Protein AF-A0A074TKX1-F1 (afdb_monomer_lite)

Sequence (65 aa):
MKVLSAEITVLRESIRGATIKHRDEWERIEDHAERASVQRQTVRPWTRLGKIGPKRIGNVTYVRG

Secondary structure (DSSP, 8-state):
-HHHHHHHHHHHHHHHH-----TTS-EEHHHHHHHTTS-HHHHHHHHHTTSSEEEEETTEEEEE-

Organism: NCBI:txid1185766

Foldseek 3Di:
DVVVVVVVVVVVVVVVPDPPDDLFDFAFLCVVCVVVVHDSVVVVVCCVVVVWPWDDDPPTITIHD

Structure (mmCIF, N/CA/C/O backbone):
data_AF-A0A074TKX1-F1
#
_entry.id   AF-A0A074TKX1-F1
#
loop_
_atom_site.group_PDB
_atom_site.id
_atom_site.type_symbol
_atom_site.label_atom_id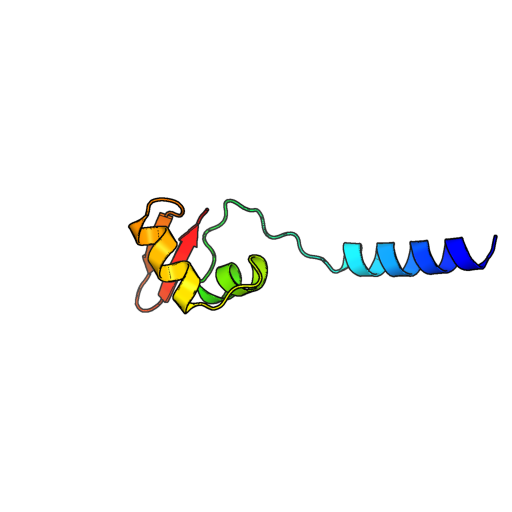
_atom_site.label_alt_id
_atom_site.label_comp_id
_atom_site.label_asym_id
_atom_site.label_entity_id
_atom_site.label_seq_id
_atom_site.pdbx_PDB_ins_code
_atom_site.Cartn_x
_atom_site.Cartn_y
_atom_site.Cartn_z
_atom_site.occupancy
_atom_site.B_iso_or_equiv
_atom_site.auth_seq_id
_atom_site.auth_comp_id
_atom_site.auth_asym_id
_atom_site.auth_atom_id
_atom_site.pdbx_PDB_model_num
ATOM 1 N N . MET A 1 1 ? 29.110 4.933 -27.561 1.00 60.28 1 MET A N 1
ATOM 2 C CA . MET A 1 1 ? 27.676 5.071 -27.913 1.00 60.28 1 MET A CA 1
ATOM 3 C C . MET A 1 1 ? 26.854 3.783 -27.791 1.00 60.28 1 MET A C 1
ATOM 5 O O . MET A 1 1 ? 25.711 3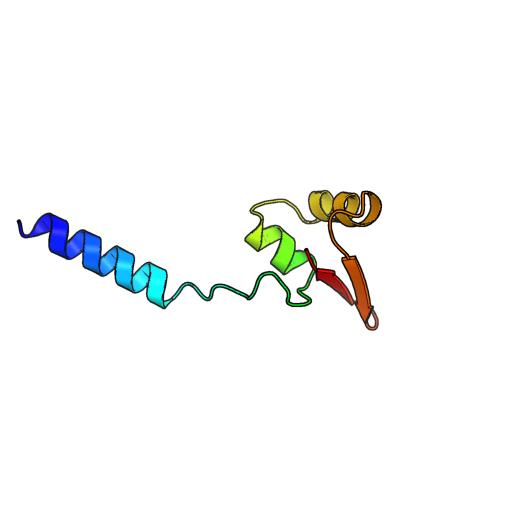.897 -27.390 1.00 60.28 1 MET A O 1
ATOM 9 N N . LYS A 1 2 ? 27.380 2.573 -28.067 1.00 61.78 2 LYS A N 1
ATOM 10 C CA . LYS A 1 2 ? 26.583 1.321 -28.015 1.00 61.78 2 LYS A CA 1
ATOM 11 C C . LYS A 1 2 ? 26.095 0.893 -26.615 1.00 61.78 2 LYS A C 1
ATOM 13 O O . LYS A 1 2 ? 25.046 0.274 -26.515 1.00 61.78 2 LYS A O 1
ATOM 18 N N . VAL A 1 3 ? 26.829 1.234 -25.552 1.00 72.19 3 VAL A N 1
ATOM 19 C CA . VAL A 1 3 ? 26.509 0.822 -24.167 1.00 72.19 3 VAL A CA 1
ATOM 20 C C . VAL A 1 3 ? 25.255 1.527 -23.637 1.00 72.19 3 VAL A C 1
ATOM 22 O O . VAL A 1 3 ? 24.347 0.874 -23.136 1.00 72.19 3 VAL A O 1
ATOM 25 N N . LEU A 1 4 ? 25.141 2.838 -23.868 1.00 75.75 4 LEU A N 1
ATOM 26 C CA . LEU A 1 4 ? 23.997 3.637 -23.419 1.00 75.75 4 LEU A CA 1
ATOM 27 C C . LEU A 1 4 ? 22.675 3.169 -24.057 1.00 75.75 4 LEU A C 1
ATOM 29 O O . LEU A 1 4 ? 21.628 3.157 -23.419 1.00 75.75 4 LEU A O 1
ATOM 33 N N . SER A 1 5 ? 22.717 2.735 -25.320 1.00 73.31 5 SER A N 1
ATOM 34 C CA . SER A 1 5 ? 21.545 2.200 -26.025 1.00 73.31 5 SER A CA 1
ATOM 35 C C . SER A 1 5 ? 21.056 0.868 -25.442 1.00 73.31 5 SER A C 1
ATOM 37 O O . SER A 1 5 ? 19.850 0.612 -25.428 1.00 73.31 5 SER A O 1
ATOM 39 N N . ALA A 1 6 ? 21.973 0.035 -24.939 1.00 79.44 6 ALA A N 1
ATOM 40 C CA . ALA A 1 6 ? 21.630 -1.219 -24.275 1.00 79.44 6 ALA A CA 1
ATOM 41 C C . ALA A 1 6 ? 20.986 -0.955 -22.904 1.00 79.44 6 ALA A C 1
ATOM 43 O O . ALA A 1 6 ? 19.924 -1.501 -22.616 1.00 79.44 6 ALA A O 1
ATOM 44 N N . GLU A 1 7 ? 21.551 -0.041 -22.110 1.00 80.50 7 GLU A N 1
ATOM 45 C CA . GLU A 1 7 ? 20.988 0.365 -20.812 1.00 80.50 7 GLU A CA 1
ATOM 46 C C . GLU A 1 7 ? 19.585 0.975 -20.949 1.00 80.50 7 GLU A C 1
ATOM 48 O O . GLU A 1 7 ? 18.674 0.623 -20.200 1.00 80.50 7 GLU A O 1
ATOM 53 N N . ILE A 1 8 ? 19.369 1.827 -21.959 1.00 83.25 8 ILE A N 1
ATOM 54 C CA . ILE A 1 8 ? 18.046 2.402 -22.251 1.00 83.25 8 ILE A CA 1
ATOM 55 C C . ILE A 1 8 ? 17.028 1.309 -22.606 1.00 83.25 8 ILE A C 1
ATOM 57 O O . ILE A 1 8 ? 15.858 1.412 -22.232 1.00 83.25 8 ILE A O 1
ATOM 61 N N . THR A 1 9 ? 17.447 0.264 -23.319 1.00 84.12 9 THR A N 1
ATOM 62 C CA . THR A 1 9 ? 16.563 -0.853 -23.687 1.00 84.12 9 THR A CA 1
ATOM 63 C C . THR A 1 9 ? 16.136 -1.649 -22.455 1.00 84.12 9 THR A C 1
ATOM 65 O O . THR A 1 9 ? 14.941 -1.859 -22.258 1.00 84.12 9 THR A O 1
ATOM 68 N N . VAL A 1 10 ? 17.080 -1.983 -21.572 1.00 82.56 10 VAL A N 1
ATOM 69 C CA . VAL A 1 10 ? 16.799 -2.691 -20.310 1.00 82.56 10 VAL A CA 1
ATOM 70 C C . VAL A 1 10 ? 15.860 -1.881 -19.408 1.00 82.56 10 VAL A C 1
ATOM 72 O O . VAL A 1 10 ? 14.904 -2.420 -18.844 1.00 82.56 10 VAL A O 1
ATOM 75 N N . LEU A 1 11 ? 16.077 -0.566 -19.310 1.00 80.56 11 LEU A N 1
ATOM 76 C CA . LEU A 1 11 ? 15.197 0.334 -18.560 1.00 80.56 11 LEU A CA 1
ATOM 77 C C . LEU A 1 11 ? 13.782 0.377 -19.152 1.00 80.56 11 LEU A C 1
ATOM 79 O O . LEU A 1 11 ? 12.803 0.323 -18.410 1.00 80.56 11 LEU A O 1
ATOM 83 N N . ARG A 1 12 ? 13.652 0.430 -20.483 1.00 79.69 12 ARG A N 1
ATOM 84 C CA . ARG A 1 12 ? 12.348 0.417 -21.165 1.00 79.69 12 ARG A CA 1
ATOM 85 C C . ARG A 1 12 ? 11.584 -0.880 -20.934 1.00 79.69 12 ARG A C 1
ATOM 87 O O . ARG A 1 12 ? 10.377 -0.827 -20.723 1.00 79.69 12 ARG A O 1
ATOM 94 N N . GLU A 1 13 ? 12.261 -2.021 -20.966 1.00 79.56 13 GLU A N 1
ATOM 95 C CA . GLU A 1 13 ? 11.639 -3.322 -20.696 1.00 79.56 13 GLU A CA 1
ATOM 96 C C . GLU A 1 13 ? 11.199 -3.443 -19.234 1.00 79.56 13 GLU A C 1
ATOM 98 O O . GLU A 1 13 ? 10.072 -3.864 -18.968 1.00 79.56 13 GLU A O 1
ATOM 103 N N . SER A 1 14 ? 12.025 -2.960 -18.301 1.00 70.56 14 SER A N 1
ATOM 104 C CA . SER A 1 14 ? 11.696 -2.923 -16.870 1.00 70.56 14 SER A CA 1
ATOM 105 C C . SER A 1 14 ? 10.479 -2.035 -16.582 1.00 70.56 14 SER A C 1
ATOM 107 O O . SER A 1 14 ? 9.604 -2.413 -15.808 1.00 70.56 14 SER A O 1
ATOM 109 N N . ILE A 1 15 ? 10.375 -0.879 -17.250 1.00 75.06 15 ILE A N 1
ATOM 110 C CA . ILE A 1 15 ? 9.215 0.019 -17.134 1.00 75.06 15 ILE A CA 1
ATOM 111 C C . ILE A 1 15 ? 7.979 -0.579 -17.816 1.00 75.06 15 ILE A C 1
ATOM 113 O O . ILE A 1 15 ? 6.880 -0.461 -17.287 1.00 75.06 15 ILE A O 1
ATOM 117 N N . ARG A 1 16 ? 8.129 -1.245 -18.968 1.00 71.38 16 ARG A N 1
ATOM 118 C CA . ARG A 1 16 ? 7.003 -1.863 -19.689 1.00 71.38 16 ARG A CA 1
ATOM 119 C C . ARG A 1 16 ? 6.322 -2.958 -18.860 1.00 71.38 16 ARG A C 1
ATOM 121 O O . ARG A 1 16 ? 5.109 -3.109 -18.959 1.00 71.38 16 ARG A O 1
ATOM 128 N N . GLY A 1 17 ? 7.086 -3.703 -18.058 1.00 61.31 17 GLY A N 1
ATOM 129 C CA . GLY A 1 17 ? 6.549 -4.687 -17.112 1.00 61.31 17 GLY A CA 1
ATOM 130 C C . GLY A 1 17 ? 6.041 -4.083 -15.797 1.00 61.31 17 GLY A C 1
ATOM 131 O O . GLY A 1 17 ? 5.274 -4.729 -15.082 1.00 61.31 17 GLY A O 1
ATOM 132 N N . ALA A 1 18 ? 6.434 -2.847 -15.473 1.00 61.94 18 ALA A N 1
ATOM 133 C CA . ALA A 1 18 ? 6.004 -2.165 -14.263 1.00 61.94 18 ALA A CA 1
ATOM 134 C C . ALA A 1 18 ? 4.537 -1.736 -14.397 1.00 61.94 18 ALA A C 1
ATOM 136 O O . ALA A 1 18 ? 4.204 -0.678 -14.929 1.00 61.94 18 ALA A O 1
ATOM 137 N N . THR A 1 19 ? 3.636 -2.571 -13.886 1.00 58.62 19 THR A N 1
ATOM 138 C CA . THR A 1 19 ? 2.231 -2.195 -13.725 1.00 58.62 19 THR A CA 1
ATOM 139 C C . THR A 1 19 ? 2.150 -1.173 -12.596 1.00 58.62 19 THR A C 1
ATOM 141 O O . THR A 1 19 ? 2.178 -1.529 -11.418 1.00 58.62 19 THR A O 1
ATOM 144 N N . ILE A 1 20 ? 2.084 0.115 -12.940 1.00 59.47 20 ILE A N 1
ATOM 145 C CA . ILE A 1 20 ? 1.810 1.174 -11.966 1.00 59.47 20 ILE A CA 1
ATOM 146 C C . ILE A 1 20 ? 0.337 1.031 -11.576 1.00 59.47 20 ILE A C 1
ATOM 148 O O . ILE A 1 20 ? -0.547 1.522 -12.276 1.00 59.47 20 ILE A O 1
ATOM 152 N N . LYS A 1 21 ? 0.061 0.315 -10.479 1.00 57.94 21 LYS A N 1
ATOM 153 C CA . LYS A 1 21 ? -1.284 0.283 -9.890 1.00 57.94 21 LYS A CA 1
ATOM 154 C C . LYS A 1 21 ? -1.708 1.723 -9.591 1.00 57.94 21 LYS A C 1
ATOM 156 O O . LYS A 1 21 ? -0.928 2.491 -9.018 1.00 57.94 21 LYS A O 1
ATOM 161 N N . HIS A 1 22 ? -2.920 2.101 -9.999 1.00 60.50 22 HIS A N 1
ATOM 162 C CA . HIS A 1 22 ? -3.450 3.429 -9.708 1.00 60.50 22 HIS A CA 1
ATOM 163 C C . HIS A 1 22 ? -3.433 3.648 -8.193 1.00 60.50 22 HIS A C 1
ATOM 165 O O . HIS A 1 22 ? -3.964 2.839 -7.436 1.00 60.50 22 HIS A O 1
ATOM 171 N N . ARG A 1 23 ? -2.829 4.759 -7.751 1.00 62.06 23 ARG A N 1
ATOM 172 C CA . ARG A 1 23 ? -2.672 5.097 -6.325 1.00 62.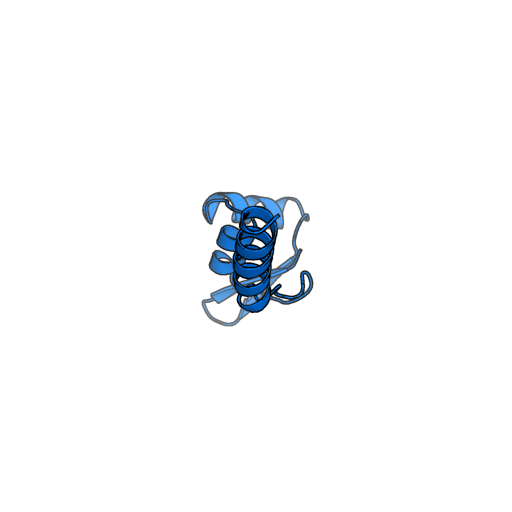06 23 ARG A CA 1
ATOM 173 C C . ARG A 1 23 ? -4.004 5.078 -5.553 1.00 62.06 23 ARG A C 1
ATOM 175 O O . ARG A 1 23 ? -4.015 4.811 -4.361 1.00 62.06 23 ARG A O 1
ATOM 182 N N . ASP A 1 24 ? -5.111 5.319 -6.250 1.00 65.38 24 ASP A N 1
ATOM 183 C CA . ASP A 1 24 ? -6.454 5.472 -5.693 1.00 65.38 24 ASP A CA 1
ATOM 184 C C . ASP A 1 24 ? -7.311 4.200 -5.639 1.00 65.38 24 ASP A C 1
ATOM 186 O O . ASP A 1 24 ? -8.470 4.257 -5.215 1.00 65.38 24 ASP A O 1
ATOM 190 N N . GLU A 1 25 ? -6.794 3.051 -6.062 1.00 80.56 25 GLU A N 1
ATOM 191 C CA . GLU A 1 25 ? -7.561 1.811 -5.997 1.00 80.56 25 GLU A CA 1
ATOM 192 C C . GLU A 1 25 ? -7.548 1.205 -4.589 1.00 80.56 25 GLU A C 1
ATOM 194 O O . GLU A 1 25 ? -6.603 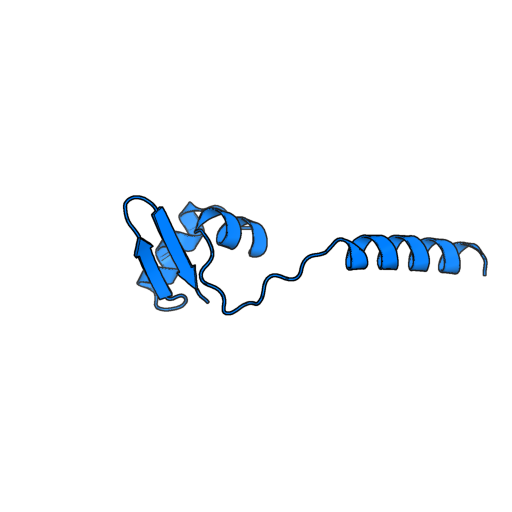1.348 -3.814 1.00 80.56 25 GLU A O 1
ATOM 199 N N . TRP A 1 26 ? -8.638 0.518 -4.243 1.00 88.00 26 TRP A N 1
ATOM 200 C CA . TRP A 1 26 ? -8.673 -0.300 -3.037 1.00 88.00 26 TRP A CA 1
ATOM 201 C C . TRP A 1 26 ? -7.789 -1.524 -3.253 1.00 88.00 26 TRP A C 1
ATOM 203 O O . TRP A 1 26 ? -8.162 -2.439 -3.984 1.00 88.00 26 TRP A O 1
ATOM 213 N N . GLU A 1 27 ? -6.649 -1.565 -2.579 1.00 90.00 27 GLU A N 1
ATOM 214 C CA . GLU A 1 27 ? -5.706 -2.677 -2.658 1.00 90.00 27 GLU A CA 1
ATOM 215 C C . GLU A 1 27 ? -5.689 -3.475 -1.353 1.00 90.00 27 GLU A C 1
ATOM 217 O O . GLU A 1 27 ? -6.125 -3.007 -0.294 1.00 90.00 27 GLU A O 1
ATOM 222 N N . ARG A 1 28 ? -5.232 -4.729 -1.416 1.00 90.69 28 ARG A N 1
ATOM 223 C CA . ARG A 1 28 ? -5.039 -5.527 -0.202 1.00 90.69 28 ARG A CA 1
ATOM 224 C C . ARG A 1 28 ? -3.946 -4.892 0.653 1.00 90.69 28 ARG A C 1
ATOM 226 O O . ARG A 1 28 ? -3.018 -4.274 0.140 1.00 90.69 28 ARG A O 1
ATOM 233 N N . ILE A 1 29 ? -4.040 -5.058 1.970 1.00 89.38 29 ILE A N 1
ATOM 234 C CA . ILE A 1 29 ? -3.030 -4.508 2.885 1.00 89.38 29 ILE A CA 1
ATOM 235 C C . ILE A 1 29 ? -1.623 -5.067 2.609 1.00 89.38 29 ILE A C 1
ATOM 237 O O . ILE A 1 29 ? -0.638 -4.386 2.876 1.00 89.38 29 ILE A O 1
ATOM 241 N N . GLU A 1 30 ? -1.529 -6.293 2.089 1.00 89.25 30 GLU A N 1
ATOM 242 C CA . GLU A 1 30 ? -0.279 -6.914 1.651 1.00 89.25 30 GLU A CA 1
ATOM 243 C C . GLU A 1 30 ? 0.307 -6.190 0.430 1.00 89.25 30 GLU A C 1
ATOM 245 O O . GLU A 1 30 ? 1.449 -5.744 0.490 1.00 89.25 30 GLU A O 1
ATOM 250 N N . ASP A 1 31 ? -0.500 -5.982 -0.612 1.00 89.25 31 ASP A N 1
ATOM 251 C CA . ASP A 1 31 ? -0.103 -5.272 -1.834 1.00 89.25 31 ASP A CA 1
ATOM 252 C C . ASP A 1 31 ? 0.336 -3.828 -1.540 1.00 89.25 31 ASP A C 1
ATOM 254 O O . ASP A 1 31 ? 1.338 -3.352 -2.069 1.00 89.25 31 ASP A O 1
ATOM 258 N N . HIS A 1 32 ? -0.382 -3.137 -0.648 1.00 88.94 32 HIS A N 1
ATOM 259 C CA . HIS A 1 32 ? -0.017 -1.786 -0.219 1.00 88.94 32 HIS A CA 1
ATOM 260 C C . HIS A 1 32 ? 1.348 -1.754 0.474 1.00 88.94 32 HIS A C 1
ATOM 262 O O . HIS A 1 32 ? 2.142 -0.836 0.270 1.00 88.94 32 HIS A O 1
ATOM 268 N N . ALA A 1 33 ? 1.611 -2.753 1.322 1.00 89.25 33 ALA A N 1
ATOM 269 C CA . ALA A 1 33 ? 2.867 -2.869 2.048 1.00 89.25 33 ALA A CA 1
ATOM 270 C C . ALA A 1 33 ? 4.035 -3.125 1.085 1.00 89.25 33 ALA A C 1
ATOM 272 O O . ALA A 1 33 ? 5.072 -2.476 1.208 1.00 89.25 33 ALA A O 1
ATOM 273 N N . GLU A 1 34 ? 3.836 -4.003 0.099 1.00 89.44 34 GLU A N 1
ATOM 274 C CA . GLU A 1 34 ? 4.803 -4.280 -0.965 1.00 89.44 34 GLU A CA 1
ATOM 275 C C . GLU A 1 34 ? 5.100 -3.024 -1.795 1.00 89.44 34 GLU A C 1
ATOM 277 O O . GLU A 1 34 ? 6.260 -2.647 -1.943 1.00 89.44 34 GLU A O 1
ATOM 282 N N . ARG A 1 35 ? 4.063 -2.306 -2.247 1.00 84.62 35 ARG A N 1
ATOM 283 C CA . ARG A 1 35 ? 4.212 -1.058 -3.014 1.00 84.62 35 ARG A CA 1
ATOM 284 C C . ARG A 1 35 ? 4.963 0.027 -2.243 1.00 84.62 35 ARG A C 1
ATOM 286 O O . ARG A 1 35 ? 5.736 0.779 -2.831 1.00 84.62 35 ARG A O 1
ATOM 293 N N . ALA A 1 36 ? 4.708 0.138 -0.942 1.00 86.00 36 ALA A N 1
ATOM 294 C CA . ALA A 1 36 ? 5.364 1.108 -0.074 1.00 86.00 36 ALA A CA 1
ATOM 295 C C . ALA A 1 36 ? 6.725 0.625 0.466 1.00 86.00 36 ALA A C 1
ATOM 297 O O . ALA A 1 36 ? 7.358 1.361 1.222 1.00 86.00 36 ALA A O 1
ATOM 298 N N . SER A 1 37 ? 7.179 -0.581 0.100 1.00 88.94 37 SER A N 1
ATOM 299 C CA . SER A 1 37 ? 8.415 -1.203 0.598 1.00 88.94 37 SER A CA 1
ATOM 300 C C . SER A 1 37 ? 8.492 -1.263 2.130 1.00 88.94 37 SER A C 1
ATOM 302 O O . SER A 1 37 ? 9.541 -1.029 2.732 1.00 88.94 37 SER A O 1
ATOM 304 N N . VAL A 1 38 ? 7.368 -1.571 2.785 1.00 90.56 38 VAL A N 1
ATOM 305 C CA . VAL A 1 38 ? 7.260 -1.701 4.247 1.00 90.56 38 VAL A CA 1
ATOM 306 C C . VAL A 1 38 ? 6.649 -3.040 4.645 1.00 90.56 38 VAL A C 1
ATOM 308 O O . VAL A 1 38 ? 6.042 -3.750 3.852 1.00 90.56 38 VAL A O 1
ATOM 311 N N . GLN A 1 39 ? 6.758 -3.393 5.924 1.00 89.88 39 GLN A N 1
ATOM 312 C CA . GLN A 1 39 ? 6.071 -4.565 6.460 1.00 89.88 39 GLN A CA 1
ATOM 313 C C . GLN A 1 39 ? 4.575 -4.285 6.670 1.00 89.88 39 GLN A C 1
ATOM 315 O O . GLN A 1 39 ? 4.177 -3.189 7.066 1.00 89.88 39 GLN A O 1
ATOM 320 N N . ARG A 1 40 ? 3.733 -5.317 6.526 1.00 86.88 40 ARG A N 1
ATOM 321 C CA . ARG A 1 40 ? 2.273 -5.246 6.754 1.00 86.88 40 ARG A CA 1
ATOM 322 C C . ARG A 1 40 ? 1.893 -4.626 8.104 1.00 86.88 40 ARG A C 1
ATOM 324 O O . ARG A 1 40 ? 0.903 -3.902 8.215 1.00 86.88 40 ARG A O 1
ATOM 331 N N . GLN A 1 41 ? 2.672 -4.912 9.146 1.00 90.00 41 GLN A N 1
ATOM 332 C CA . GLN A 1 41 ? 2.448 -4.371 10.488 1.00 90.00 41 GLN A CA 1
ATOM 333 C C . GLN A 1 41 ? 2.634 -2.852 10.568 1.00 90.00 41 GLN A C 1
ATOM 335 O O . GLN A 1 41 ? 1.973 -2.213 11.382 1.00 90.00 41 GLN A O 1
ATOM 340 N N . THR A 1 42 ? 3.444 -2.273 9.679 1.00 89.88 42 THR A N 1
ATOM 341 C CA . THR A 1 42 ? 3.676 -0.828 9.556 1.00 89.88 42 THR A CA 1
ATOM 342 C C . THR A 1 42 ? 2.501 -0.106 8.893 1.00 89.88 42 THR A C 1
ATOM 344 O O . THR A 1 42 ? 2.247 1.054 9.203 1.00 89.88 42 THR A O 1
ATOM 347 N N . VAL A 1 43 ? 1.730 -0.799 8.045 1.00 88.31 43 VAL A N 1
ATOM 348 C CA . VAL A 1 43 ? 0.550 -0.234 7.363 1.00 88.31 43 VAL A CA 1
ATOM 349 C C . VAL A 1 43 ? -0.644 -0.091 8.314 1.00 88.31 43 VAL A C 1
ATOM 351 O O . VAL A 1 43 ? -1.416 0.860 8.220 1.00 88.31 43 VAL A O 1
ATOM 354 N N . ARG A 1 44 ? -0.796 -1.003 9.285 1.00 85.31 44 ARG A N 1
ATOM 355 C CA . ARG A 1 44 ? -1.911 -0.969 10.254 1.00 85.31 44 ARG A CA 1
ATOM 356 C C . ARG A 1 44 ? -2.005 0.353 11.042 1.00 85.31 44 ARG A C 1
ATOM 358 O O . ARG A 1 44 ? -3.113 0.853 11.199 1.00 85.31 44 ARG A O 1
ATOM 365 N N . PRO A 1 45 ? -0.909 0.952 11.542 1.00 91.75 45 PRO A N 1
ATOM 366 C CA . PRO A 1 45 ? -0.947 2.283 12.145 1.00 91.75 45 PRO A CA 1
ATOM 367 C C . PRO A 1 45 ? -1.433 3.398 11.214 1.00 91.75 45 PRO A C 1
ATOM 369 O O . PRO A 1 45 ? -2.019 4.361 11.697 1.00 91.75 45 PRO A O 1
ATOM 372 N N . TRP A 1 46 ? -1.215 3.304 9.900 1.00 90.44 46 TRP A N 1
ATOM 373 C CA . TRP A 1 46 ? -1.564 4.379 8.964 1.00 90.44 46 TRP A CA 1
ATOM 374 C C . TRP A 1 46 ? -3.072 4.577 8.831 1.00 90.44 46 TRP A C 1
ATOM 376 O O . TRP A 1 46 ? -3.516 5.715 8.688 1.00 90.44 46 TRP A O 1
ATOM 386 N N . THR A 1 47 ? -3.858 3.504 8.964 1.00 86.75 47 THR A N 1
ATOM 387 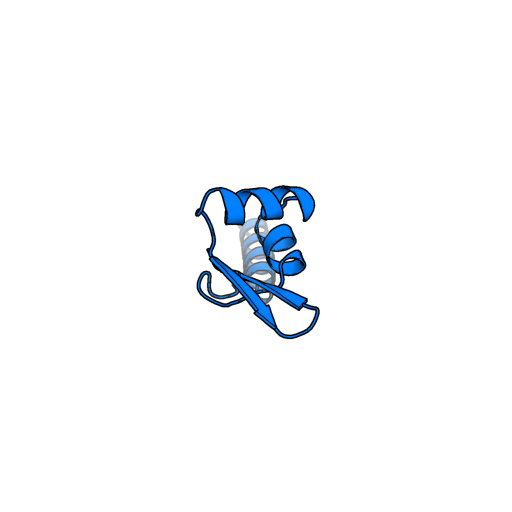C CA . THR A 1 47 ? -5.324 3.603 9.024 1.00 86.75 47 THR A CA 1
ATOM 388 C C . THR A 1 47 ? -5.776 4.296 10.307 1.00 86.75 47 THR A C 1
ATOM 390 O O . THR A 1 47 ? -6.636 5.169 10.262 1.00 86.75 47 THR A O 1
ATOM 393 N N . ARG A 1 48 ? -5.153 3.978 11.453 1.00 85.69 48 ARG A N 1
ATOM 394 C CA . ARG A 1 48 ? -5.440 4.637 12.741 1.00 85.69 48 ARG A CA 1
ATOM 395 C C . ARG A 1 48 ? -5.075 6.123 12.725 1.00 85.69 48 ARG A C 1
ATOM 397 O O . ARG A 1 48 ? -5.774 6.921 13.333 1.00 85.69 48 ARG A O 1
ATOM 404 N N . LEU A 1 49 ? -3.993 6.483 12.037 1.00 89.75 49 LEU A N 1
ATOM 405 C CA . LEU A 1 49 ? -3.539 7.866 11.872 1.00 89.75 49 LEU A CA 1
ATOM 406 C C . LEU A 1 49 ? -4.318 8.640 10.791 1.00 89.75 49 LEU A C 1
ATOM 408 O O . LEU A 1 49 ? -3.995 9.796 10.543 1.00 89.75 49 LEU A O 1
ATOM 412 N N . GLY A 1 50 ? -5.289 8.014 10.114 1.00 86.19 50 GLY A N 1
ATOM 413 C CA . GLY A 1 50 ? -6.078 8.650 9.054 1.00 86.19 50 GLY A CA 1
ATOM 414 C C . GLY A 1 50 ? -5.303 8.945 7.766 1.00 86.19 50 GLY A C 1
ATOM 415 O O . GLY A 1 50 ? -5.799 9.676 6.916 1.00 86.19 50 GLY A O 1
ATOM 416 N N . LYS A 1 51 ? -4.098 8.384 7.597 1.00 87.38 51 LYS A N 1
ATOM 417 C CA . LYS A 1 51 ? -3.276 8.576 6.389 1.00 87.38 51 LYS A CA 1
ATOM 418 C C . LYS A 1 51 ? -3.816 7.806 5.187 1.00 87.38 51 LYS A C 1
ATOM 420 O O . LYS A 1 51 ? -3.585 8.217 4.058 1.00 87.38 51 LYS A O 1
ATOM 425 N N . ILE A 1 52 ? -4.491 6.686 5.445 1.00 90.38 52 ILE A N 1
ATOM 426 C CA . ILE A 1 52 ? -5.093 5.808 4.439 1.00 90.38 52 ILE A CA 1
ATOM 427 C C . ILE A 1 52 ? -6.467 5.337 4.939 1.00 90.38 52 ILE A C 1
ATOM 429 O O . ILE A 1 52 ? -6.663 5.128 6.139 1.00 90.38 52 ILE A O 1
ATOM 433 N N . GLY A 1 53 ? -7.421 5.146 4.033 1.00 90.12 53 GLY A N 1
ATOM 434 C CA . GLY A 1 53 ? -8.749 4.622 4.335 1.00 90.12 53 GLY A CA 1
ATOM 435 C C . GLY A 1 53 ? -8.735 3.097 4.480 1.00 90.12 53 GLY A C 1
ATOM 436 O O . GLY A 1 53 ? -8.190 2.424 3.607 1.00 90.12 53 GLY A O 1
ATOM 437 N N . PRO A 1 54 ? -9.326 2.519 5.543 1.00 92.00 54 PRO A N 1
ATOM 438 C CA . PRO A 1 54 ? -9.565 1.082 5.642 1.00 92.00 54 PRO A CA 1
ATOM 439 C C . PRO A 1 54 ? -10.953 0.690 5.107 1.00 92.00 54 PRO A C 1
ATOM 441 O O . PRO A 1 54 ? -11.944 1.378 5.345 1.00 92.00 54 PRO A O 1
ATOM 444 N N . LYS A 1 55 ? -11.053 -0.475 4.461 1.00 91.62 55 LYS A N 1
ATOM 445 C CA . LYS A 1 55 ? -12.324 -1.127 4.103 1.00 91.62 55 LYS A CA 1
ATOM 446 C C . LYS A 1 55 ? -12.216 -2.624 4.351 1.00 91.62 55 LYS A C 1
ATOM 448 O O . LYS A 1 55 ? -11.227 -3.245 3.982 1.00 91.62 55 LYS A O 1
ATOM 453 N N . ARG A 1 56 ? -13.238 -3.233 4.950 1.00 90.38 56 ARG A N 1
ATOM 454 C CA . ARG A 1 56 ? -13.289 -4.686 5.160 1.00 90.38 56 ARG A CA 1
ATOM 455 C C . ARG A 1 56 ? -14.374 -5.300 4.284 1.00 90.38 56 ARG A C 1
ATOM 457 O O . ARG A 1 56 ? -15.502 -4.821 4.292 1.00 90.38 56 ARG A O 1
ATOM 464 N N . ILE A 1 57 ? -14.028 -6.342 3.531 1.00 89.88 57 ILE A N 1
ATOM 465 C CA . ILE A 1 57 ? -14.968 -7.117 2.709 1.00 89.88 57 ILE A CA 1
ATOM 466 C C . ILE A 1 57 ? -14.781 -8.585 3.097 1.00 89.88 57 ILE A C 1
ATOM 468 O O . ILE A 1 57 ? -13.734 -9.181 2.832 1.00 89.88 57 ILE A O 1
ATOM 472 N N . GLY A 1 58 ? -15.765 -9.145 3.804 1.00 90.31 58 GLY A N 1
ATOM 473 C CA . GLY A 1 58 ? -15.641 -10.458 4.440 1.00 90.31 58 GLY A CA 1
ATOM 474 C C . GLY A 1 58 ? -14.465 -10.509 5.427 1.00 90.31 58 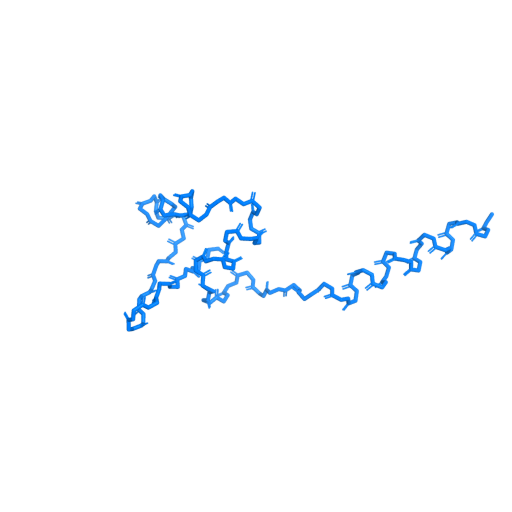GLY A C 1
ATOM 475 O O . GLY A 1 58 ? -14.361 -9.690 6.346 1.00 90.31 58 GLY A O 1
ATOM 476 N N . ASN A 1 59 ? -13.551 -11.458 5.213 1.00 91.06 59 ASN A N 1
ATOM 477 C CA . ASN A 1 59 ? -12.348 -11.636 6.035 1.00 91.06 59 ASN A CA 1
ATOM 478 C C . ASN A 1 59 ? -11.100 -10.903 5.519 1.00 91.06 59 ASN A C 1
ATOM 480 O O . ASN A 1 59 ? -10.035 -11.035 6.122 1.00 91.06 59 ASN A O 1
ATOM 484 N N . VAL A 1 60 ? -11.213 -10.113 4.448 1.00 88.25 60 VAL A N 1
ATOM 485 C CA . VAL A 1 60 ? -10.073 -9.408 3.846 1.00 88.25 60 VAL A CA 1
ATOM 486 C C . VAL A 1 60 ? -10.147 -7.910 4.146 1.00 88.25 60 VAL A C 1
ATOM 488 O O . VAL A 1 60 ? -11.196 -7.277 3.992 1.00 88.25 60 VAL A O 1
ATOM 491 N N . THR A 1 61 ? -9.014 -7.345 4.569 1.00 88.62 61 THR A N 1
ATOM 492 C CA . THR A 1 61 ? -8.842 -5.903 4.778 1.00 88.62 61 THR A CA 1
ATOM 493 C C . THR A 1 61 ? -8.185 -5.278 3.555 1.00 88.62 61 THR A C 1
ATOM 495 O O . THR A 1 61 ? -7.075 -5.653 3.176 1.00 88.62 61 THR A O 1
ATOM 498 N N . TYR A 1 62 ? -8.868 -4.289 2.998 1.00 91.94 62 TYR A N 1
ATOM 499 C CA . TYR A 1 62 ? -8.411 -3.427 1.922 1.00 91.94 62 TYR A CA 1
ATOM 500 C C . TYR A 1 62 ? -8.038 -2.057 2.482 1.00 91.94 62 TYR A C 1
ATOM 502 O O . TYR A 1 62 ? -8.607 -1.600 3.482 1.00 91.94 62 TYR A O 1
ATOM 510 N N . VAL A 1 63 ? -7.087 -1.402 1.833 1.00 91.75 63 VAL A N 1
ATOM 511 C CA . VAL A 1 63 ? -6.630 -0.056 2.171 1.00 91.75 63 VAL A CA 1
ATOM 512 C C . VAL A 1 63 ? -6.536 0.807 0.916 1.00 91.75 63 VAL A C 1
ATOM 514 O O . VAL A 1 63 ? -6.411 0.285 -0.190 1.00 91.75 63 VAL A O 1
ATOM 517 N N . ARG A 1 64 ? -6.629 2.127 1.091 1.00 88.62 64 ARG A N 1
ATOM 518 C CA . ARG A 1 64 ? -6.512 3.120 0.014 1.00 88.62 64 ARG A CA 1
ATOM 519 C C . ARG A 1 64 ? -5.829 4.388 0.533 1.00 88.62 64 ARG A C 1
ATOM 521 O O . ARG A 1 64 ? -6.259 4.890 1.569 1.00 88.62 64 ARG A O 1
ATOM 528 N N . GLY A 1 65 ? -4.818 4.922 -0.160 1.00 79.94 65 GLY A N 1
ATOM 529 C CA . GLY A 1 65 ? -4.043 6.099 0.282 1.00 79.94 65 GLY A CA 1
ATOM 530 C C . GLY A 1 65 ? -3.184 6.760 -0.789 1.00 79.94 65 GLY A C 1
ATOM 531 O O . GLY A 1 65 ? -2.896 6.092 -1.800 1.00 79.94 65 GLY A O 1
#

pLDDT: mean 82.08, std 10.49, range [57.94, 92.0]

Radius of gyration: 16.82 Å; chains: 1; bounding box: 43×20×41 Å